Protein AF-A0A7R7AHP3-F1 (afdb_monomer)

Nearest PDB structures (foldseek):
  6nye-assembly1_B  TM=4.530E-01  e=7.334E+00  synthetic construct
  3rkg-assembly1_A  TM=3.334E-01  e=8.600E+00  Saccharomyces cerevisiae

Structure (mmCIF, N/CA/C/O backbone):
data_AF-A0A7R7AHP3-F1
#
_entry.id   AF-A0A7R7AHP3-F1
#
loop_
_atom_site.group_PDB
_atom_site.id
_atom_site.type_symbol
_atom_site.label_atom_id
_atom_site.label_alt_id
_atom_site.label_comp_id
_atom_site.label_asym_id
_atom_site.label_entity_id
_atom_site.label_seq_id
_atom_site.pdbx_PDB_ins_code
_atom_site.Cartn_x
_atom_site.Cartn_y
_atom_site.Cartn_z
_atom_site.occupancy
_atom_site.B_iso_or_equiv
_atom_site.auth_seq_id
_atom_site.auth_comp_id
_atom_site.auth_asym_id
_atom_site.auth_atom_id
_atom_site.pdbx_PDB_model_num
ATOM 1 N N . MET A 1 1 ? -14.257 8.139 18.137 1.00 61.62 1 MET A N 1
ATOM 2 C CA . MET A 1 1 ? -12.933 8.793 18.012 1.00 61.62 1 MET A CA 1
ATOM 3 C C . MET A 1 1 ? -11.957 7.829 17.352 1.00 61.62 1 MET A C 1
ATOM 5 O O . MET A 1 1 ? -11.956 6.652 17.704 1.00 61.62 1 MET A O 1
ATOM 9 N N . ARG A 1 2 ? -11.185 8.293 16.362 1.00 72.31 2 ARG A N 1
ATOM 10 C CA . ARG A 1 2 ? -10.201 7.469 15.643 1.00 72.31 2 ARG A CA 1
ATOM 11 C C . ARG A 1 2 ? -8.979 7.213 16.549 1.00 72.31 2 ARG A C 1
ATOM 13 O O . ARG A 1 2 ? -8.481 8.167 17.139 1.00 72.31 2 ARG A O 1
ATOM 20 N N . PRO A 1 3 ? -8.508 5.962 16.693 1.00 80.00 3 PRO A N 1
ATOM 21 C CA . PRO A 1 3 ? -7.314 5.651 17.476 1.00 80.00 3 PRO A CA 1
ATOM 22 C C . PRO A 1 3 ? -6.069 6.312 16.871 1.00 80.00 3 PRO A C 1
ATOM 24 O O . PRO A 1 3 ? -5.886 6.310 15.652 1.00 80.00 3 PRO A O 1
ATOM 27 N N . LEU A 1 4 ? -5.206 6.839 17.744 1.00 82.19 4 LEU A N 1
ATOM 28 C CA . LEU A 1 4 ? -3.955 7.518 17.387 1.00 82.19 4 LEU A CA 1
ATOM 29 C C . LEU A 1 4 ? -3.061 6.668 16.474 1.00 82.19 4 LEU A C 1
ATOM 31 O O . LEU A 1 4 ? -2.529 7.183 15.498 1.00 82.19 4 LEU A O 1
ATOM 35 N N . SER A 1 5 ? -2.975 5.360 16.727 1.00 81.00 5 SER A N 1
ATOM 36 C CA . SER A 1 5 ? -2.189 4.417 15.921 1.00 81.00 5 SER A CA 1
ATOM 37 C C . SER A 1 5 ? -2.621 4.366 14.452 1.00 81.00 5 SER A C 1
ATOM 39 O O . SER A 1 5 ? -1.769 4.323 13.565 1.00 81.00 5 SER A O 1
ATOM 41 N N . ILE A 1 6 ? -3.928 4.441 14.171 1.00 80.94 6 ILE A N 1
ATOM 42 C CA . ILE A 1 6 ? -4.437 4.481 12.793 1.00 80.94 6 ILE A CA 1
ATOM 43 C C . ILE A 1 6 ? -4.156 5.840 12.157 1.00 80.94 6 ILE A C 1
ATOM 45 O O . ILE A 1 6 ? -3.840 5.888 10.974 1.00 80.94 6 ILE A O 1
ATOM 49 N N . THR A 1 7 ? -4.217 6.936 12.915 1.00 82.69 7 THR A N 1
ATOM 50 C CA . THR A 1 7 ? -3.855 8.268 12.403 1.00 82.69 7 THR A CA 1
ATOM 51 C C . THR A 1 7 ? -2.382 8.336 12.001 1.00 82.69 7 THR A C 1
ATOM 53 O O . THR A 1 7 ? -2.077 8.814 10.911 1.00 82.69 7 THR A O 1
ATOM 56 N N . THR A 1 8 ? -1.471 7.814 12.825 1.00 83.44 8 THR A N 1
ATOM 57 C CA . THR A 1 8 ? -0.036 7.790 12.507 1.00 83.44 8 THR A CA 1
ATOM 58 C C . THR A 1 8 ? 0.246 6.920 11.284 1.00 83.44 8 THR A C 1
ATOM 60 O O . THR A 1 8 ? 0.933 7.355 10.361 1.00 83.44 8 THR A O 1
ATOM 63 N N . LEU A 1 9 ? -0.346 5.723 11.225 1.00 84.19 9 LEU A N 1
ATOM 64 C CA . LEU A 1 9 ? -0.220 4.835 10.069 1.00 84.19 9 LEU A CA 1
ATOM 65 C C . LEU A 1 9 ? -0.806 5.465 8.798 1.00 84.19 9 LEU A C 1
ATOM 67 O O . LEU A 1 9 ? -0.184 5.391 7.743 1.00 84.19 9 LEU A O 1
ATOM 71 N N . CYS A 1 10 ? -1.949 6.147 8.901 1.00 83.38 10 CYS A N 1
ATOM 72 C CA . CYS A 1 10 ? -2.518 6.940 7.816 1.00 83.38 10 CYS A CA 1
ATOM 73 C C . CYS A 1 10 ? -1.475 7.928 7.270 1.00 83.38 10 CYS A C 1
ATOM 75 O O . CYS A 1 10 ? -1.209 7.919 6.072 1.00 83.38 10 CYS A O 1
ATOM 77 N N . ILE A 1 11 ? -0.874 8.763 8.121 1.00 85.12 11 ILE A N 1
ATOM 78 C CA . ILE A 1 11 ? 0.090 9.793 7.691 1.00 85.12 11 ILE A CA 1
ATOM 79 C C . ILE A 1 11 ? 1.293 9.166 6.972 1.00 85.12 11 ILE A C 1
ATOM 81 O O . ILE A 1 11 ? 1.695 9.648 5.913 1.00 85.12 11 ILE A O 1
ATOM 85 N N . ILE A 1 12 ? 1.828 8.064 7.503 1.00 84.25 12 ILE A N 1
ATOM 86 C CA . ILE A 1 12 ? 2.949 7.343 6.884 1.00 84.25 12 ILE A CA 1
ATOM 87 C C . ILE A 1 12 ? 2.546 6.808 5.502 1.00 84.25 12 ILE A C 1
ATOM 89 O O . ILE A 1 12 ? 3.241 7.051 4.515 1.00 84.25 12 ILE A O 1
ATOM 93 N N . LEU A 1 13 ? 1.398 6.132 5.404 1.00 83.62 13 LEU A N 1
ATOM 94 C CA . LEU A 1 13 ? 0.889 5.587 4.143 1.00 83.62 13 LEU A CA 1
ATOM 95 C C . LEU A 1 13 ? 0.576 6.670 3.111 1.00 83.62 13 LEU A C 1
ATOM 97 O O . LEU A 1 13 ? 0.786 6.449 1.921 1.00 83.62 13 LEU A O 1
ATOM 101 N N . PHE A 1 14 ? 0.109 7.837 3.551 1.00 84.81 14 PHE A N 1
ATOM 102 C CA . PHE A 1 14 ? -0.124 8.987 2.685 1.00 84.81 14 PHE A CA 1
ATOM 103 C C . PHE A 1 14 ? 1.171 9.496 2.061 1.00 84.81 14 PHE A C 1
ATOM 105 O O . PHE A 1 14 ? 1.218 9.701 0.851 1.00 84.81 14 PHE A O 1
ATOM 112 N N . GLY A 1 15 ? 2.235 9.632 2.859 1.00 82.94 15 GLY A N 1
ATOM 113 C CA . GLY A 1 15 ? 3.552 10.021 2.356 1.00 82.94 15 GLY A CA 1
ATOM 114 C C . GLY A 1 15 ? 4.078 9.043 1.303 1.00 82.94 15 GLY A C 1
ATOM 115 O O . GLY A 1 15 ? 4.535 9.459 0.237 1.00 82.94 15 GLY A O 1
ATOM 116 N N . ILE A 1 16 ? 3.936 7.738 1.554 1.00 83.31 16 ILE A N 1
ATOM 117 C CA . ILE A 1 16 ? 4.360 6.700 0.604 1.00 83.31 16 ILE A CA 1
ATOM 118 C C . ILE A 1 16 ? 3.488 6.733 -0.664 1.00 83.31 16 ILE A C 1
ATOM 120 O O . ILE A 1 16 ? 4.012 6.689 -1.777 1.00 83.31 16 ILE A O 1
ATOM 124 N N . GLY A 1 17 ? 2.167 6.865 -0.512 1.00 82.31 17 GLY A N 1
ATOM 125 C CA . GLY A 1 17 ? 1.212 6.940 -1.620 1.00 82.31 17 GLY A CA 1
ATOM 126 C C . GLY A 1 17 ? 1.423 8.162 -2.518 1.00 82.31 17 GLY A C 1
ATOM 127 O O . GLY A 1 17 ? 1.436 8.022 -3.740 1.00 82.31 17 GLY A O 1
ATOM 128 N N . ILE A 1 18 ? 1.668 9.342 -1.937 1.00 84.69 18 ILE A N 1
ATOM 129 C CA . ILE A 1 18 ? 2.020 10.555 -2.692 1.00 84.69 18 ILE A CA 1
ATOM 130 C C . ILE A 1 18 ? 3.340 10.370 -3.432 1.00 84.69 18 ILE A C 1
ATOM 132 O O . ILE A 1 18 ? 3.427 10.727 -4.603 1.00 84.69 18 ILE A O 1
ATOM 136 N N . SER A 1 19 ? 4.362 9.810 -2.781 1.00 84.50 19 SER A N 1
ATOM 137 C CA . SER A 1 19 ? 5.654 9.571 -3.431 1.00 84.50 19 SER A CA 1
ATOM 138 C C . SER A 1 19 ? 5.503 8.668 -4.664 1.00 84.50 19 SER A C 1
ATOM 140 O O . SER A 1 19 ? 6.023 8.985 -5.736 1.00 84.50 19 SER A O 1
ATOM 142 N N . LEU A 1 20 ? 4.711 7.596 -4.547 1.00 80.94 20 LEU A N 1
ATOM 143 C CA . LEU A 1 20 ? 4.347 6.712 -5.659 1.00 80.94 20 LEU A CA 1
ATOM 144 C C . LEU A 1 20 ? 3.572 7.440 -6.763 1.00 80.94 20 LEU A C 1
ATOM 146 O O . LEU A 1 20 ? 3.848 7.221 -7.942 1.00 80.94 20 LEU A O 1
ATOM 150 N N . PHE A 1 21 ? 2.629 8.305 -6.396 1.00 84.06 21 PHE A N 1
ATOM 151 C CA . PHE A 1 21 ? 1.834 9.081 -7.345 1.00 84.06 21 PHE A CA 1
ATOM 152 C C . PHE A 1 21 ? 2.690 10.081 -8.128 1.00 84.06 21 PHE A C 1
ATOM 154 O O . PHE A 1 21 ? 2.652 10.076 -9.356 1.00 84.06 21 PHE A O 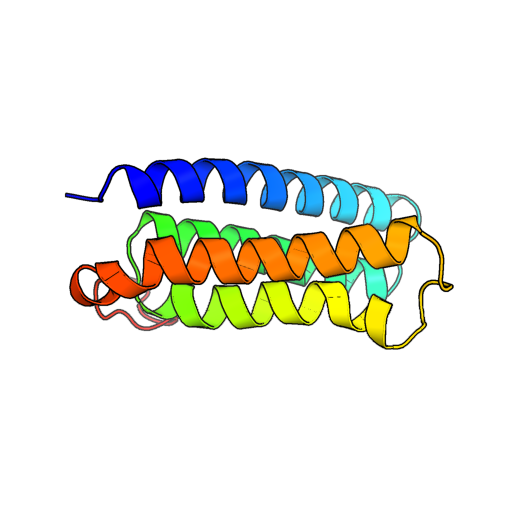1
ATOM 161 N N . ILE A 1 22 ? 3.528 10.867 -7.441 1.00 85.56 22 ILE A N 1
ATOM 162 C CA . ILE A 1 22 ? 4.461 11.812 -8.071 1.00 85.56 22 ILE A CA 1
ATOM 163 C C . ILE A 1 22 ? 5.395 11.061 -9.020 1.00 85.56 22 ILE A C 1
ATOM 165 O O . ILE A 1 22 ? 5.520 11.442 -10.181 1.00 85.56 22 ILE A O 1
ATOM 169 N N . ARG A 1 23 ? 5.990 9.950 -8.568 1.00 82.81 23 ARG A N 1
ATOM 170 C CA . ARG A 1 23 ? 6.854 9.116 -9.413 1.00 82.81 23 ARG A CA 1
ATOM 171 C C . ARG A 1 23 ? 6.119 8.604 -10.655 1.00 82.81 23 ARG A C 1
ATOM 173 O O . ARG A 1 23 ? 6.675 8.672 -11.748 1.00 82.81 23 ARG A O 1
ATOM 180 N N . SER A 1 24 ? 4.890 8.112 -10.499 1.00 80.62 24 SER A N 1
ATOM 181 C CA . SER A 1 24 ? 4.089 7.574 -11.609 1.00 80.62 24 SER A CA 1
ATOM 182 C C . SER A 1 24 ? 3.699 8.664 -12.608 1.00 80.62 24 SER A C 1
ATO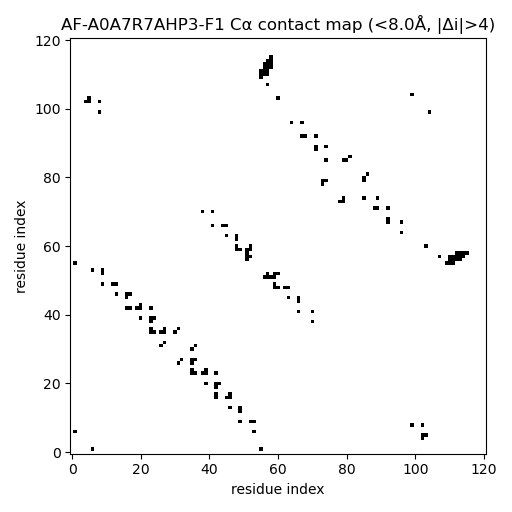M 184 O O . SER A 1 24 ? 3.778 8.441 -13.813 1.00 80.62 24 SER A O 1
ATOM 186 N N . ILE A 1 25 ? 3.353 9.862 -12.123 1.00 84.44 25 ILE A N 1
ATOM 187 C CA . ILE A 1 25 ? 3.115 11.044 -12.960 1.00 84.44 25 ILE A CA 1
ATOM 188 C C . ILE A 1 25 ? 4.374 11.403 -13.745 1.00 84.44 25 ILE A C 1
ATOM 190 O O . ILE A 1 25 ? 4.313 11.538 -14.965 1.00 84.44 25 ILE A O 1
ATOM 194 N N . SER A 1 26 ? 5.520 11.533 -13.073 1.00 82.44 26 SER A N 1
ATOM 195 C CA . SER A 1 26 ? 6.780 11.863 -13.742 1.00 82.44 26 SER A CA 1
ATOM 196 C C . SER A 1 26 ? 7.126 10.835 -14.822 1.00 82.44 26 SER A C 1
ATOM 198 O O . SER A 1 26 ? 7.533 11.212 -15.916 1.00 82.44 26 SER A O 1
ATOM 200 N N . GLN A 1 27 ? 6.914 9.543 -14.554 1.00 78.62 27 GLN A N 1
ATOM 201 C CA . GLN A 1 27 ? 7.137 8.484 -15.540 1.00 78.62 27 GLN A CA 1
ATOM 202 C C . GLN A 1 27 ? 6.159 8.549 -16.719 1.00 78.62 27 GLN A C 1
ATOM 204 O O . GLN A 1 27 ? 6.582 8.297 -17.843 1.00 78.62 27 GLN A O 1
ATOM 209 N N . LEU A 1 28 ? 4.896 8.926 -16.496 1.00 81.88 28 LEU A N 1
ATOM 210 C CA . LEU A 1 28 ? 3.914 9.093 -17.571 1.00 81.88 28 LEU A CA 1
ATOM 211 C C . LEU A 1 28 ? 4.324 10.198 -18.557 1.00 81.88 28 LEU A C 1
ATOM 213 O O . LEU A 1 28 ? 4.166 10.025 -19.762 1.00 81.88 28 LEU A O 1
ATOM 217 N N . PHE A 1 29 ? 4.867 11.310 -18.053 1.00 81.00 29 PHE A N 1
ATOM 218 C CA . PHE A 1 29 ? 5.324 12.423 -18.891 1.00 81.00 29 PHE A CA 1
ATOM 219 C C . PHE A 1 29 ? 6.647 12.141 -19.613 1.00 81.00 29 PHE A C 1
ATOM 221 O O . PHE A 1 29 ? 6.854 12.652 -20.710 1.00 81.00 29 PHE A O 1
ATOM 228 N N . LEU A 1 30 ? 7.540 11.345 -19.017 1.00 79.94 30 LEU A N 1
ATOM 229 C CA . LEU A 1 30 ? 8.849 11.033 -19.602 1.00 79.94 30 LEU A CA 1
ATOM 230 C C . LEU A 1 30 ? 8.801 9.850 -20.580 1.00 79.94 30 LEU A C 1
ATOM 232 O O . LEU A 1 30 ? 9.438 9.900 -21.627 1.00 79.94 30 LEU A O 1
ATOM 236 N N . PHE A 1 31 ? 8.062 8.788 -20.247 1.00 75.81 31 PHE A N 1
ATOM 237 C CA . PHE A 1 31 ? 7.995 7.545 -21.022 1.00 75.81 31 PHE A CA 1
ATOM 238 C C . PHE A 1 31 ? 6.582 6.941 -20.958 1.00 75.81 31 PHE A C 1
ATOM 240 O O . PHE A 1 31 ? 6.345 5.988 -20.204 1.00 75.81 31 PHE A O 1
ATOM 247 N N . PRO A 1 32 ? 5.624 7.476 -21.734 1.00 78.81 32 PRO A N 1
ATOM 248 C CA . PRO A 1 32 ? 4.250 6.998 -21.707 1.00 78.81 32 PRO A CA 1
ATOM 249 C C . PRO A 1 32 ? 4.174 5.551 -22.205 1.00 78.81 32 PRO A C 1
ATOM 251 O O . PRO A 1 32 ? 4.497 5.235 -23.347 1.00 78.81 32 PRO A O 1
ATOM 254 N N . SER A 1 33 ? 3.727 4.656 -21.330 1.00 78.81 33 SER A N 1
ATOM 255 C CA . SER A 1 33 ? 3.494 3.241 -21.622 1.00 78.81 33 SER A CA 1
ATOM 256 C C . SER A 1 33 ? 2.262 2.730 -20.874 1.00 78.81 33 SER A C 1
ATOM 258 O O . SER A 1 33 ? 1.817 3.318 -19.887 1.00 78.81 33 SER A O 1
ATOM 260 N N . VAL A 1 34 ? 1.708 1.593 -21.303 1.00 78.31 34 VAL A N 1
ATOM 261 C CA . VAL A 1 34 ? 0.588 0.942 -20.593 1.00 78.31 34 VAL A CA 1
ATOM 262 C C . VAL A 1 34 ? 0.950 0.686 -19.124 1.00 78.31 34 VAL A C 1
ATOM 264 O O . VAL A 1 34 ? 0.131 0.901 -18.234 1.00 78.31 34 VAL A O 1
ATOM 267 N N . TYR A 1 35 ? 2.207 0.330 -18.854 1.00 75.94 35 TYR A N 1
ATOM 268 C CA . TYR A 1 35 ? 2.722 0.145 -17.500 1.00 75.94 35 TYR A CA 1
ATOM 269 C C . TYR A 1 35 ? 2.636 1.422 -16.650 1.00 75.94 35 TYR A C 1
ATOM 271 O O . TYR A 1 35 ? 2.169 1.370 -15.513 1.00 75.94 35 TYR A O 1
ATOM 279 N N . THR A 1 36 ? 3.014 2.586 -17.193 1.00 76.38 36 THR A N 1
ATOM 280 C CA . THR A 1 36 ? 2.928 3.856 -16.450 1.00 76.38 36 THR A CA 1
ATOM 281 C C . THR A 1 36 ? 1.485 4.266 -16.169 1.00 76.38 36 THR A C 1
ATOM 283 O O . THR A 1 36 ? 1.203 4.771 -15.084 1.00 76.38 36 THR A O 1
ATOM 286 N N . PHE A 1 37 ? 0.553 3.991 -17.090 1.00 80.00 37 PHE A N 1
ATOM 287 C CA . PHE A 1 37 ? -0.879 4.207 -16.852 1.00 80.00 37 PHE A CA 1
ATOM 288 C C . PHE A 1 37 ? -1.422 3.306 -15.737 1.00 80.00 37 PHE A C 1
ATOM 290 O O . PHE A 1 37 ? -2.135 3.781 -14.853 1.00 80.00 37 PHE A O 1
ATOM 297 N N . VAL A 1 38 ? -1.050 2.023 -15.735 1.00 81.69 38 VAL A N 1
ATOM 298 C CA . VAL A 1 38 ? -1.447 1.074 -14.684 1.00 81.69 38 VAL A CA 1
ATOM 299 C C . VAL A 1 38 ? -0.882 1.498 -13.324 1.00 81.69 38 VAL A C 1
ATOM 301 O O . VAL A 1 38 ? -1.621 1.544 -12.344 1.00 81.69 38 VAL A O 1
ATOM 304 N N . MET A 1 39 ? 0.390 1.899 -13.256 1.00 80.25 39 MET A N 1
ATOM 305 C CA . MET A 1 39 ? 1.006 2.399 -12.018 1.00 80.25 39 MET A CA 1
ATOM 306 C C . MET A 1 39 ? 0.344 3.689 -11.509 1.00 80.25 39 MET A C 1
ATOM 308 O O . MET A 1 39 ? 0.160 3.869 -10.301 1.00 80.25 39 MET A O 1
ATOM 312 N N . LEU A 1 40 ? -0.095 4.565 -12.413 1.00 83.81 40 LEU A N 1
ATOM 313 C CA . LEU A 1 40 ? -0.861 5.757 -12.057 1.00 83.81 40 LEU A CA 1
ATOM 314 C C . LEU A 1 40 ? -2.256 5.405 -11.505 1.00 83.81 40 LEU A C 1
ATOM 316 O O . LEU A 1 40 ? -2.667 5.944 -10.479 1.00 83.81 40 LEU A O 1
ATOM 320 N N . ALA A 1 41 ? -2.959 4.447 -12.112 1.00 85.88 41 ALA A N 1
ATOM 321 C CA . ALA A 1 41 ? -4.245 3.965 -11.604 1.00 85.88 41 ALA A CA 1
ATOM 322 C C . ALA A 1 41 ? -4.113 3.299 -10.220 1.00 85.88 41 ALA A C 1
ATOM 324 O O . ALA A 1 41 ? -4.930 3.532 -9.324 1.00 85.88 41 ALA A O 1
ATOM 325 N N . ILE A 1 42 ? -3.054 2.511 -10.015 1.00 85.19 42 ILE A N 1
ATOM 326 C CA . ILE A 1 42 ? -2.744 1.869 -8.731 1.00 85.19 42 ILE A CA 1
ATOM 327 C C . ILE A 1 42 ? -2.410 2.919 -7.665 1.00 85.19 42 ILE A C 1
ATOM 329 O O . ILE A 1 42 ? -2.913 2.834 -6.544 1.00 85.19 42 ILE A O 1
ATOM 333 N N . SER A 1 43 ? -1.611 3.937 -7.996 1.00 84.69 43 SER A N 1
ATOM 334 C CA . SER A 1 43 ? -1.270 5.006 -7.046 1.00 84.69 43 SER A CA 1
ATOM 335 C C . SER A 1 43 ? -2.479 5.874 -6.674 1.00 84.69 43 SER A C 1
ATOM 337 O O . SER A 1 43 ? -2.668 6.167 -5.492 1.00 84.69 43 SER A O 1
ATOM 339 N N . LEU A 1 44 ? -3.367 6.187 -7.626 1.00 87.00 44 LEU A N 1
ATOM 340 C CA . LEU A 1 44 ? -4.661 6.827 -7.347 1.00 87.00 44 LEU A CA 1
ATOM 341 C C . LEU A 1 44 ? -5.545 5.968 -6.440 1.00 87.00 44 LEU A C 1
ATOM 343 O O . LEU A 1 44 ? -6.113 6.468 -5.468 1.00 87.00 44 LEU A O 1
ATOM 347 N N . SER A 1 45 ? -5.613 4.665 -6.709 1.00 85.88 45 SER A N 1
ATOM 348 C CA . SER A 1 45 ? -6.332 3.719 -5.854 1.00 85.88 45 SER A CA 1
ATOM 349 C C . SER A 1 45 ? -5.729 3.682 -4.445 1.00 85.88 45 SER A C 1
ATOM 351 O O . SER A 1 45 ? -6.463 3.597 -3.462 1.00 85.88 45 SER A O 1
ATOM 353 N N . GLY A 1 46 ? -4.403 3.813 -4.317 1.00 84.88 46 GLY A N 1
ATOM 354 C CA . GLY A 1 46 ? -3.699 3.913 -3.035 1.00 84.88 46 GLY A CA 1
ATOM 355 C C . GLY A 1 46 ? -4.079 5.166 -2.243 1.00 84.88 46 GLY A C 1
ATOM 356 O O . GLY A 1 46 ? -4.344 5.086 -1.042 1.00 84.88 46 GLY A O 1
ATOM 357 N N . LEU A 1 47 ? -4.195 6.314 -2.915 1.00 86.62 47 LEU A N 1
ATOM 358 C CA . LEU A 1 47 ? -4.694 7.553 -2.306 1.00 86.62 47 LEU A CA 1
ATOM 359 C C . LEU A 1 47 ? -6.173 7.435 -1.902 1.00 86.62 47 LEU A C 1
ATOM 361 O O . LEU A 1 47 ? -6.565 7.879 -0.821 1.00 86.62 47 LEU A O 1
ATOM 365 N N . TYR A 1 48 ? -6.991 6.776 -2.723 1.00 85.75 48 TYR A N 1
ATOM 366 C CA . TYR A 1 48 ? -8.388 6.496 -2.393 1.00 85.75 48 TYR A CA 1
ATOM 367 C C . TYR A 1 48 ? -8.516 5.550 -1.188 1.00 85.75 48 TYR A C 1
ATOM 369 O O . TYR A 1 48 ? -9.347 5.761 -0.301 1.00 85.75 48 TYR A O 1
ATOM 377 N N . CYS A 1 49 ? -7.631 4.557 -1.087 1.00 85.56 49 CYS A N 1
ATOM 378 C CA . CYS A 1 49 ? -7.509 3.691 0.079 1.00 85.56 49 CYS A CA 1
ATOM 379 C C . CYS A 1 49 ? -7.231 4.489 1.353 1.00 85.56 49 CYS A C 1
ATOM 381 O O . CYS A 1 49 ? -7.859 4.246 2.384 1.00 85.56 49 CYS A O 1
ATOM 383 N N . TYR A 1 50 ? -6.305 5.450 1.278 1.00 84.31 50 TYR A N 1
ATOM 384 C CA . TYR A 1 50 ? -5.987 6.338 2.391 1.00 84.31 50 TYR A CA 1
ATOM 385 C C . TYR A 1 50 ? -7.208 7.153 2.822 1.00 84.31 50 TYR A C 1
ATOM 387 O O . TYR A 1 50 ? -7.507 7.218 4.0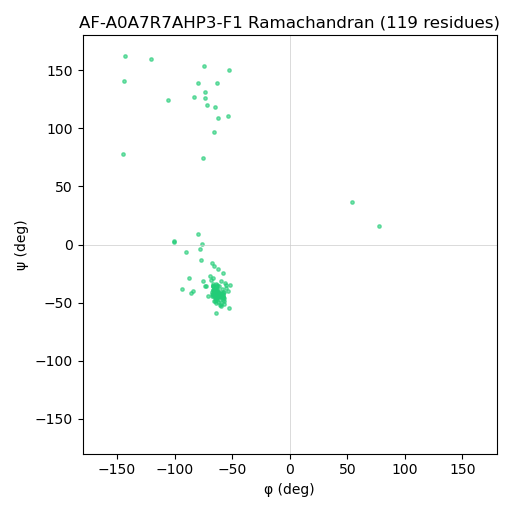12 1.00 84.31 50 TYR A O 1
ATOM 395 N N . TYR A 1 51 ? -7.964 7.709 1.873 1.00 84.88 51 TYR A N 1
ATOM 396 C CA . TYR A 1 51 ? -9.212 8.405 2.181 1.00 84.88 51 TYR A CA 1
ATOM 397 C C . TYR A 1 51 ? -10.218 7.494 2.907 1.00 84.88 51 TYR A C 1
ATOM 399 O O . TYR A 1 51 ? -10.846 7.904 3.890 1.00 84.88 51 TYR A O 1
ATOM 407 N N . GLY A 1 52 ? -10.357 6.243 2.462 1.00 83.00 52 GLY A N 1
ATOM 408 C CA . GLY A 1 52 ? -11.198 5.252 3.130 1.00 83.00 52 GLY A CA 1
ATOM 409 C C . GLY A 1 52 ? -10.716 4.935 4.550 1.00 83.00 52 GLY A C 1
ATOM 410 O O . GLY A 1 52 ? -11.528 4.899 5.475 1.00 83.00 52 GLY A O 1
ATOM 411 N N . LEU A 1 53 ? -9.404 4.781 4.745 1.00 85.06 53 LEU A N 1
ATOM 412 C CA . LEU A 1 53 ? -8.789 4.497 6.044 1.00 85.06 53 LEU A CA 1
ATOM 413 C C . LEU A 1 53 ? -8.929 5.679 7.013 1.00 85.06 53 LEU A C 1
ATOM 415 O O . LEU A 1 53 ? -9.278 5.499 8.181 1.00 85.06 53 LEU A O 1
ATOM 419 N N . TRP A 1 54 ? -8.741 6.900 6.507 1.00 85.00 54 TRP A N 1
ATOM 420 C CA . TRP A 1 54 ? -8.972 8.141 7.237 1.00 85.00 54 TRP A CA 1
ATOM 421 C C . TRP A 1 54 ? -10.417 8.188 7.739 1.00 85.00 54 TRP A C 1
ATOM 423 O O . TRP A 1 54 ? -10.677 8.373 8.925 1.00 85.00 54 TRP A O 1
ATOM 433 N N . ASN A 1 55 ? -11.386 7.909 6.875 1.00 85.75 55 ASN A N 1
ATOM 434 C CA . ASN A 1 55 ? -12.795 7.898 7.264 1.00 85.75 55 ASN A CA 1
ATOM 435 C C . ASN A 1 55 ? -13.244 6.616 7.980 1.00 85.75 55 ASN A C 1
ATOM 437 O O . ASN A 1 55 ? -14.439 6.451 8.215 1.00 85.75 55 ASN A O 1
ATOM 441 N N . MET A 1 56 ? -12.318 5.721 8.351 1.00 83.88 56 MET A N 1
ATOM 442 C CA . MET A 1 56 ? -12.626 4.450 9.018 1.00 83.88 56 MET A CA 1
ATOM 443 C C . MET A 1 56 ? -13.653 3.611 8.243 1.00 83.88 56 MET A C 1
ATOM 445 O O . MET A 1 56 ? -14.501 2.946 8.837 1.00 83.88 56 MET A O 1
ATOM 449 N N . LYS A 1 57 ? -13.610 3.631 6.908 1.00 85.75 57 LYS A N 1
ATOM 450 C CA . LYS A 1 57 ? -14.518 2.850 6.061 1.00 85.75 57 LYS A CA 1
ATOM 451 C C . LYS A 1 57 ? -14.008 1.423 5.904 1.00 85.75 57 LYS A C 1
ATOM 453 O O . LYS A 1 57 ? -12.862 1.205 5.515 1.00 85.75 57 LYS A O 1
ATOM 458 N N . THR A 1 58 ? -14.854 0.440 6.198 1.00 83.88 58 THR A N 1
ATOM 459 C CA . THR A 1 58 ? -14.494 -0.995 6.175 1.00 83.88 58 THR A CA 1
ATOM 460 C C . THR A 1 58 ? -13.935 -1.477 4.832 1.00 83.88 58 THR A C 1
ATOM 462 O O . THR A 1 58 ? -13.033 -2.312 4.833 1.00 83.88 58 THR A O 1
ATOM 465 N N . TRP A 1 59 ? -14.395 -0.927 3.701 1.00 82.31 59 TRP A N 1
ATOM 466 C CA . TRP A 1 59 ? -13.897 -1.284 2.363 1.00 82.31 59 TRP A CA 1
ATOM 467 C C . TRP A 1 59 ? -12.432 -0.900 2.116 1.00 82.31 59 TRP A C 1
ATOM 469 O O . TRP A 1 59 ? -11.796 -1.470 1.234 1.00 82.31 59 TRP A O 1
ATOM 479 N N . SER A 1 60 ? -11.865 0.018 2.905 1.00 84.62 60 SER A N 1
ATOM 480 C CA . SER A 1 60 ? -10.452 0.402 2.775 1.00 84.62 60 SER A CA 1
ATOM 481 C C . SER A 1 60 ? -9.494 -0.733 3.137 1.00 84.62 60 SER A C 1
ATOM 483 O O . SER A 1 60 ? -8.411 -0.816 2.575 1.00 84.62 60 SER A O 1
ATOM 485 N N . ILE A 1 61 ? -9.902 -1.642 4.028 1.00 84.38 61 ILE A N 1
ATOM 486 C CA . ILE A 1 61 ? -9.083 -2.773 4.474 1.00 84.38 61 ILE A CA 1
ATOM 487 C C . ILE A 1 61 ? -8.788 -3.737 3.310 1.00 84.38 61 ILE A C 1
ATOM 489 O O . ILE A 1 61 ? -7.613 -3.923 3.001 1.00 84.38 61 ILE A O 1
ATOM 493 N N . PRO A 1 62 ? -9.787 -4.343 2.631 1.00 85.50 62 PRO A N 1
ATOM 494 C CA . PRO A 1 62 ? -9.516 -5.234 1.501 1.00 85.50 62 PRO A CA 1
ATOM 495 C C . PRO A 1 62 ? -8.869 -4.504 0.318 1.00 85.50 62 PRO A C 1
ATOM 497 O O . PRO A 1 62 ? -8.016 -5.077 -0.356 1.00 85.50 62 PRO A O 1
ATOM 500 N N . LEU A 1 63 ? -9.223 -3.234 0.092 1.00 85.69 63 LEU A N 1
ATOM 501 C CA . LEU A 1 63 ? -8.655 -2.427 -0.987 1.00 85.69 63 LEU A CA 1
ATOM 502 C C . LEU A 1 63 ? -7.157 -2.150 -0.763 1.00 85.69 63 LEU A C 1
ATOM 504 O O . LEU A 1 63 ? -6.378 -2.210 -1.712 1.00 85.69 63 LEU A O 1
ATOM 508 N N . PHE A 1 64 ? -6.733 -1.963 0.492 1.00 87.00 64 PHE A N 1
ATOM 509 C CA . PHE A 1 64 ? -5.320 -1.879 0.858 1.00 87.00 64 PHE A CA 1
ATOM 510 C C . PHE A 1 64 ? -4.569 -3.157 0.475 1.00 87.00 64 PHE A C 1
ATOM 512 O O . PHE A 1 64 ? -3.581 -3.096 -0.253 1.00 87.00 64 PHE A O 1
ATOM 519 N N . TYR A 1 65 ? -5.056 -4.325 0.903 1.00 85.50 65 TYR A N 1
ATOM 520 C CA . TYR A 1 65 ? -4.401 -5.590 0.560 1.00 85.50 65 TYR A CA 1
ATOM 521 C C . TYR A 1 65 ? -4.300 -5.785 -0.952 1.00 85.50 65 TYR A C 1
A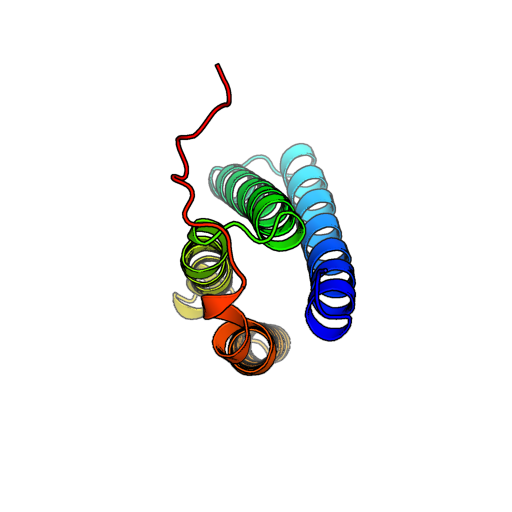TOM 523 O O . TYR A 1 65 ? -3.231 -6.147 -1.433 1.00 85.50 65 TYR A O 1
ATOM 531 N N . ALA A 1 66 ? -5.361 -5.492 -1.709 1.00 85.62 66 ALA A N 1
ATOM 532 C CA . ALA A 1 66 ? -5.344 -5.617 -3.164 1.00 85.62 66 ALA A CA 1
ATOM 533 C C . ALA A 1 66 ? -4.257 -4.734 -3.802 1.00 85.62 66 ALA A C 1
ATOM 535 O O . ALA A 1 66 ? -3.417 -5.222 -4.548 1.00 85.62 66 ALA A O 1
ATOM 536 N N . ILE A 1 67 ? -4.209 -3.447 -3.461 1.00 84.62 67 ILE A N 1
ATOM 537 C CA . ILE A 1 67 ? -3.248 -2.505 -4.054 1.00 84.62 67 ILE A CA 1
ATOM 538 C C . ILE A 1 67 ? -1.812 -2.886 -3.702 1.00 84.62 67 ILE A C 1
ATOM 540 O O . ILE A 1 67 ? -0.956 -2.999 -4.578 1.00 84.62 67 ILE A O 1
ATOM 544 N N . TRP A 1 68 ? -1.544 -3.107 -2.417 1.00 81.75 68 TRP A N 1
ATOM 545 C CA . TRP A 1 68 ? -0.183 -3.304 -1.927 1.00 81.75 68 TRP A CA 1
ATOM 546 C C . TRP A 1 68 ? 0.378 -4.702 -2.222 1.00 81.75 68 TRP A C 1
ATOM 548 O O . TRP A 1 68 ? 1.591 -4.882 -2.155 1.00 81.75 68 TRP A O 1
ATOM 558 N N . THR A 1 69 ? -0.462 -5.664 -2.622 1.00 81.69 69 THR A N 1
ATOM 559 C CA . THR A 1 69 ? -0.021 -6.956 -3.187 1.00 81.69 69 THR A CA 1
ATOM 560 C C . THR A 1 69 ? 0.185 -6.909 -4.703 1.00 81.69 69 THR A C 1
ATOM 562 O O . THR A 1 69 ? 1.059 -7.609 -5.211 1.00 81.69 69 THR A O 1
ATOM 565 N N . ILE A 1 70 ? -0.545 -6.053 -5.430 1.00 81.75 70 ILE A N 1
ATOM 566 C CA . ILE A 1 70 ? -0.387 -5.885 -6.884 1.00 81.75 70 ILE A CA 1
ATOM 567 C C . ILE A 1 70 ? 0.895 -5.114 -7.234 1.00 81.75 70 ILE A C 1
ATOM 569 O O . ILE A 1 70 ? 1.548 -5.437 -8.222 1.00 81.75 70 ILE A O 1
ATOM 573 N N . ILE A 1 71 ? 1.305 -4.127 -6.430 1.00 76.50 71 ILE A N 1
ATOM 574 C CA . ILE A 1 71 ? 2.522 -3.336 -6.700 1.00 76.50 71 ILE A CA 1
ATOM 575 C C . ILE A 1 71 ? 3.808 -4.192 -6.812 1.00 76.50 71 ILE A C 1
ATOM 577 O O . ILE A 1 71 ? 4.583 -3.955 -7.739 1.00 76.50 71 ILE A O 1
ATOM 581 N N . PRO A 1 72 ? 4.088 -5.173 -5.928 1.00 74.69 72 PRO A N 1
ATOM 582 C CA . PRO A 1 72 ? 5.262 -6.042 -6.069 1.00 74.69 72 PRO A CA 1
ATOM 583 C C . PRO A 1 72 ? 5.109 -7.152 -7.123 1.00 74.69 72 PRO A C 1
ATOM 585 O O . PRO A 1 72 ? 6.058 -7.889 -7.374 1.00 74.69 72 PRO A O 1
ATOM 588 N N . LEU A 1 73 ? 3.944 -7.304 -7.749 1.00 74.00 73 LEU A N 1
ATOM 589 C CA . LEU A 1 73 ? 3.653 -8.416 -8.658 1.00 74.00 73 LEU A CA 1
ATOM 590 C C . LEU A 1 73 ? 4.494 -8.377 -9.955 1.00 74.00 73 LEU A C 1
ATOM 592 O O . LEU A 1 73 ? 5.091 -9.400 -10.290 1.00 74.00 73 LEU A O 1
ATOM 596 N N . PRO A 1 74 ? 4.675 -7.221 -10.633 1.00 67.06 74 PRO A N 1
ATOM 597 C CA . PRO A 1 74 ? 5.594 -7.104 -11.771 1.00 67.06 74 PRO A CA 1
ATOM 598 C C . PRO A 1 74 ? 7.047 -7.445 -11.411 1.00 67.06 74 PRO A C 1
ATOM 600 O O . PRO A 1 74 ? 7.793 -7.985 -12.225 1.00 67.06 74 PRO A O 1
ATOM 603 N N . ILE A 1 75 ? 7.436 -7.166 -10.166 1.00 67.38 75 ILE A N 1
ATOM 604 C CA . ILE A 1 75 ? 8.763 -7.475 -9.638 1.00 67.38 75 ILE A CA 1
ATOM 605 C C . ILE A 1 75 ? 8.935 -8.989 -9.449 1.00 67.38 75 ILE A C 1
ATOM 607 O O . ILE A 1 75 ? 9.961 -9.549 -9.827 1.00 67.38 75 ILE A O 1
ATOM 611 N N . LEU A 1 76 ? 7.923 -9.661 -8.896 1.00 63.16 76 LEU A N 1
ATOM 612 C CA . LEU A 1 76 ? 7.919 -11.114 -8.704 1.00 63.16 76 LEU A CA 1
ATOM 613 C C . LEU A 1 76 ? 7.843 -11.888 -10.027 1.00 63.16 76 LEU A C 1
ATOM 615 O O . LEU A 1 76 ? 8.399 -12.975 -10.128 1.00 63.16 76 LEU A O 1
ATOM 619 N N . MET A 1 77 ? 7.191 -11.320 -11.044 1.00 66.50 77 MET A N 1
ATOM 620 C CA . MET A 1 77 ? 7.102 -11.892 -12.392 1.00 66.50 77 MET A CA 1
ATOM 621 C C . MET A 1 77 ? 8.390 -11.736 -13.221 1.00 66.50 77 MET A C 1
ATOM 623 O O . MET A 1 77 ? 8.428 -12.180 -14.364 1.00 66.50 77 MET A O 1
ATOM 627 N N . GLY A 1 78 ? 9.445 -11.129 -12.666 1.00 59.44 78 GLY A N 1
ATOM 628 C CA . GLY A 1 78 ? 10.748 -11.022 -13.327 1.00 59.44 78 GLY A CA 1
ATOM 629 C C . GLY A 1 78 ? 10.828 -9.951 -14.419 1.00 59.44 78 GLY A C 1
ATOM 630 O O . GLY A 1 78 ? 11.773 -9.962 -15.203 1.00 59.44 78 GLY A O 1
ATOM 631 N N . PHE A 1 79 ? 9.874 -9.010 -14.475 1.00 59.41 79 PHE A N 1
ATOM 632 C CA . PHE A 1 79 ? 9.945 -7.871 -15.404 1.00 59.41 79 PHE A CA 1
ATOM 633 C C . PHE A 1 79 ? 11.057 -6.876 -15.030 1.00 59.41 79 PHE A C 1
ATOM 635 O O . PHE A 1 79 ? 11.595 -6.197 -15.901 1.00 59.41 79 PHE A O 1
ATOM 642 N N . GLU A 1 80 ? 11.422 -6.798 -13.746 1.00 57.16 80 GLU A N 1
ATOM 643 C CA . GLU A 1 80 ? 12.610 -6.086 -13.264 1.00 57.16 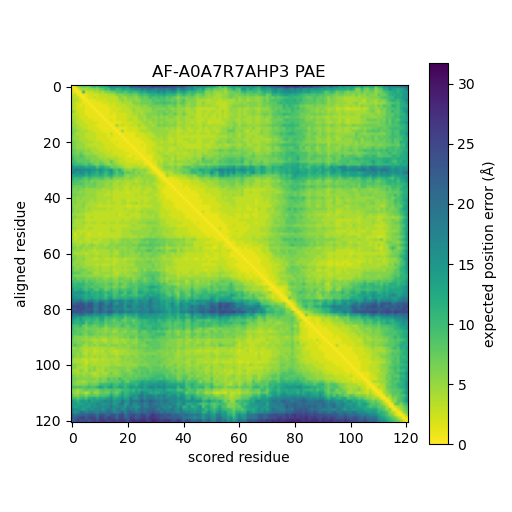80 GLU A CA 1
ATOM 644 C C . GLU A 1 80 ? 13.666 -7.137 -12.879 1.00 57.16 80 GLU A C 1
ATOM 646 O O . GLU A 1 80 ? 13.383 -8.030 -12.082 1.00 57.16 80 GLU A O 1
ATOM 651 N N . GLY A 1 81 ? 14.878 -7.063 -13.443 1.00 58.38 81 GLY A N 1
ATOM 652 C CA . GLY A 1 81 ? 15.945 -8.034 -13.164 1.00 58.38 81 GLY A CA 1
ATOM 653 C C . GLY A 1 81 ? 16.219 -8.224 -11.663 1.00 58.38 81 GLY A C 1
ATOM 654 O O . GLY A 1 81 ? 16.038 -7.307 -10.853 1.00 58.38 81 GLY A O 1
ATOM 655 N N . HIS A 1 82 ? 16.664 -9.424 -11.276 1.00 61.41 82 HIS A N 1
ATOM 656 C CA . HIS A 1 82 ? 16.978 -9.753 -9.883 1.00 61.41 82 HIS A CA 1
ATOM 657 C C . HIS A 1 82 ? 18.175 -8.932 -9.388 1.00 61.41 82 HIS A C 1
ATOM 659 O O . HIS A 1 82 ? 19.331 -9.282 -9.605 1.00 61.41 82 HIS A O 1
ATOM 665 N N . SER A 1 83 ? 17.889 -7.823 -8.711 1.00 70.25 83 SER A N 1
ATOM 666 C CA . SER A 1 83 ? 18.884 -6.975 -8.063 1.00 70.25 83 SER A CA 1
ATOM 667 C C . SER A 1 83 ? 18.609 -6.893 -6.563 1.00 70.25 83 SER A C 1
ATOM 669 O O . SER A 1 83 ? 17.485 -7.106 -6.103 1.00 70.25 83 SER A O 1
ATOM 671 N N . VAL A 1 84 ? 19.624 -6.528 -5.778 1.00 73.12 84 VAL A N 1
ATOM 672 C CA . VAL A 1 84 ? 19.482 -6.319 -4.325 1.00 73.12 84 VAL A CA 1
ATOM 673 C C . VAL A 1 84 ? 18.375 -5.301 -4.014 1.00 73.12 84 VAL A C 1
ATOM 675 O O . VAL A 1 84 ? 17.619 -5.463 -3.059 1.00 73.12 84 VAL A O 1
ATOM 678 N N . THR A 1 85 ? 18.206 -4.291 -4.875 1.00 72.75 85 THR A N 1
ATOM 679 C CA . THR A 1 85 ? 17.151 -3.276 -4.731 1.00 72.75 85 THR A CA 1
ATOM 680 C C . THR A 1 85 ? 15.743 -3.851 -4.904 1.00 72.75 85 THR A C 1
ATOM 682 O O . THR A 1 85 ? 14.814 -3.439 -4.208 1.00 72.75 85 THR A O 1
ATOM 685 N N . THR A 1 86 ? 15.598 -4.848 -5.776 1.00 71.12 86 THR A N 1
ATOM 686 C CA . THR A 1 86 ? 14.358 -5.577 -6.044 1.00 71.12 86 THR A CA 1
ATOM 687 C C . THR A 1 86 ? 13.904 -6.354 -4.802 1.00 71.12 86 THR A C 1
ATOM 689 O O . THR A 1 86 ? 12.752 -6.244 -4.384 1.00 71.12 86 THR A O 1
ATOM 692 N N . ILE A 1 87 ? 14.835 -7.062 -4.152 1.00 76.50 87 ILE A N 1
ATOM 693 C CA . ILE A 1 87 ? 14.577 -7.840 -2.928 1.00 76.50 87 ILE A CA 1
ATOM 694 C C . ILE A 1 87 ? 14.169 -6.918 -1.775 1.00 76.50 87 ILE A C 1
ATOM 696 O O . ILE A 1 87 ? 13.152 -7.157 -1.128 1.00 76.50 87 ILE A O 1
ATOM 700 N N . ILE A 1 88 ? 14.912 -5.826 -1.553 1.00 80.88 88 ILE A N 1
ATOM 701 C CA . ILE A 1 88 ? 14.592 -4.840 -0.506 1.00 80.88 88 ILE A CA 1
ATOM 702 C C . ILE A 1 88 ? 13.177 -4.283 -0.701 1.00 80.88 88 ILE A C 1
ATOM 704 O O . ILE A 1 88 ? 12.431 -4.135 0.268 1.00 80.88 88 ILE A O 1
ATOM 708 N N . ARG A 1 89 ? 12.782 -4.011 -1.950 1.00 75.12 89 ARG A N 1
ATOM 709 C CA . ARG A 1 89 ? 11.458 -3.470 -2.266 1.00 75.12 89 ARG A CA 1
ATOM 710 C C . ARG A 1 89 ? 10.337 -4.474 -1.969 1.00 75.12 89 ARG A C 1
ATOM 712 O O . ARG A 1 89 ? 9.330 -4.084 -1.386 1.00 75.12 89 ARG A O 1
ATOM 719 N N . VAL A 1 90 ? 10.510 -5.754 -2.305 1.00 79.75 90 VAL A N 1
ATOM 720 C CA . VAL A 1 90 ? 9.530 -6.810 -1.974 1.00 79.75 90 VAL A CA 1
ATOM 721 C C . VAL A 1 90 ? 9.404 -6.986 -0.459 1.00 79.75 90 VAL A C 1
ATOM 723 O O . VAL A 1 90 ? 8.290 -6.998 0.066 1.00 79.75 90 VAL A O 1
ATOM 726 N N . THR A 1 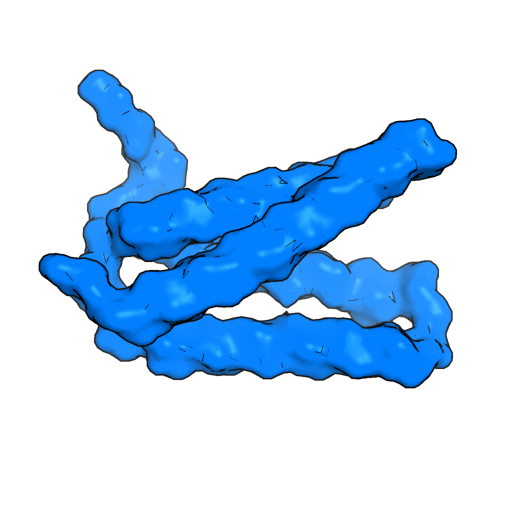91 ? 10.530 -7.039 0.258 1.00 83.69 91 THR A N 1
ATOM 727 C CA . THR A 1 91 ? 10.540 -7.133 1.726 1.00 83.69 91 THR A CA 1
ATOM 728 C C . THR A 1 91 ? 9.839 -5.936 2.364 1.00 83.69 91 THR A C 1
ATOM 730 O O . THR A 1 91 ? 9.034 -6.111 3.277 1.00 83.69 91 THR A O 1
ATOM 733 N N . TYR A 1 92 ? 10.075 -4.726 1.850 1.00 84.69 92 TYR A N 1
ATOM 734 C CA . TYR A 1 92 ? 9.395 -3.512 2.298 1.00 84.69 92 TYR A CA 1
ATOM 735 C C . TYR A 1 92 ? 7.867 -3.620 2.179 1.00 84.69 92 TYR A C 1
ATOM 737 O O . TYR A 1 92 ? 7.159 -3.323 3.143 1.00 84.69 92 TYR A O 1
ATOM 745 N N . PHE A 1 93 ? 7.348 -4.102 1.044 1.00 82.88 93 PHE A N 1
ATOM 746 C CA . PHE A 1 93 ? 5.907 -4.311 0.869 1.00 82.88 93 PHE A CA 1
ATOM 747 C C . PHE A 1 93 ? 5.346 -5.369 1.827 1.00 82.88 93 PHE A C 1
ATOM 749 O O . PHE A 1 93 ? 4.282 -5.163 2.411 1.00 82.88 93 PHE A O 1
ATOM 756 N N . GLY A 1 94 ? 6.080 -6.463 2.049 1.00 83.94 94 GLY A N 1
ATOM 757 C CA . GLY A 1 94 ? 5.702 -7.491 3.021 1.00 83.94 94 GLY A CA 1
ATOM 758 C C . GLY A 1 94 ? 5.602 -6.941 4.447 1.00 83.94 94 GLY A C 1
ATOM 759 O O . GLY A 1 94 ? 4.590 -7.137 5.121 1.00 83.94 94 GLY A O 1
ATOM 760 N N . VAL A 1 95 ? 6.607 -6.179 4.888 1.00 87.38 95 VAL A N 1
ATOM 761 C CA . VAL A 1 95 ? 6.602 -5.523 6.207 1.00 87.38 95 VAL A CA 1
ATOM 762 C C . VAL A 1 95 ? 5.427 -4.553 6.328 1.00 87.38 95 VAL A C 1
ATOM 764 O O . VAL A 1 95 ? 4.741 -4.542 7.348 1.00 87.38 95 VAL A O 1
ATOM 767 N N . LEU A 1 96 ? 5.145 -3.777 5.282 1.00 87.19 96 LEU A N 1
ATOM 768 C CA . LEU A 1 96 ? 4.048 -2.813 5.266 1.00 87.19 96 LEU A CA 1
ATOM 769 C C . LEU A 1 96 ? 2.671 -3.489 5.415 1.00 87.19 96 LEU A C 1
ATOM 771 O O . LEU A 1 96 ? 1.828 -2.994 6.167 1.00 87.19 96 LEU A O 1
ATOM 775 N N . LEU A 1 97 ? 2.462 -4.656 4.794 1.00 87.38 97 LEU A N 1
ATOM 776 C CA . LEU A 1 97 ? 1.253 -5.471 4.981 1.00 87.38 97 LEU A CA 1
ATOM 777 C C . LEU A 1 97 ? 1.129 -6.023 6.412 1.00 87.38 97 LEU A C 1
ATOM 779 O O . LEU A 1 97 ? 0.039 -6.003 6.990 1.00 87.38 97 LEU A O 1
ATOM 783 N N . ILE A 1 98 ? 2.234 -6.482 7.007 1.00 87.44 98 ILE A N 1
ATOM 784 C CA . ILE A 1 98 ? 2.256 -6.990 8.390 1.00 87.44 98 ILE A CA 1
ATOM 785 C C . ILE A 1 98 ? 1.926 -5.866 9.378 1.00 87.44 98 ILE A C 1
ATOM 787 O O . ILE A 1 98 ? 1.048 -6.018 10.228 1.00 87.44 98 ILE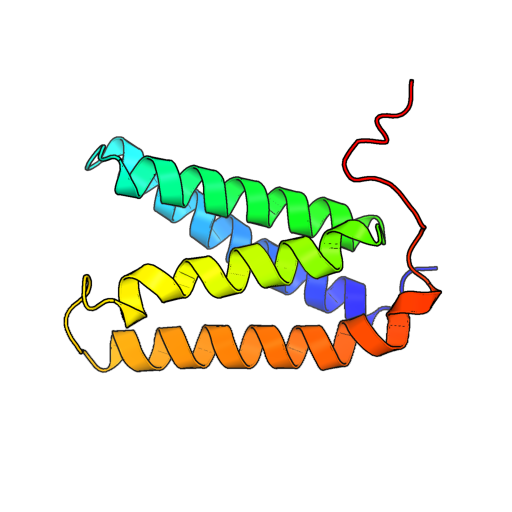 A O 1
ATOM 791 N N . VAL A 1 99 ? 2.580 -4.711 9.239 1.00 87.25 99 VAL A N 1
ATOM 792 C CA . VAL A 1 99 ? 2.349 -3.535 10.091 1.00 87.25 99 VAL A CA 1
ATOM 793 C C . VAL A 1 99 ? 0.897 -3.068 9.984 1.00 87.25 99 VAL A C 1
ATOM 795 O O . VAL A 1 99 ? 0.251 -2.817 11.004 1.00 87.25 99 VAL A O 1
ATOM 798 N N . PHE A 1 100 ? 0.348 -3.019 8.767 1.00 86.75 100 PHE A N 1
ATOM 799 C CA . PHE A 1 100 ? -1.062 -2.705 8.555 1.00 86.75 100 PHE A CA 1
ATOM 800 C C . PHE A 1 100 ? -1.983 -3.703 9.260 1.00 86.75 100 PHE A C 1
ATOM 802 O O . PHE A 1 100 ? -2.909 -3.293 9.958 1.00 86.75 100 PHE A O 1
ATOM 809 N N . SER A 1 101 ? -1.704 -5.003 9.142 1.00 86.00 101 SER A N 1
ATOM 810 C CA . SER A 1 101 ? -2.473 -6.064 9.798 1.00 86.00 101 SER A CA 1
ATOM 811 C C . SER A 1 101 ? -2.518 -5.864 11.313 1.00 86.00 101 SER A C 1
ATOM 813 O O . SER A 1 101 ? -3.599 -5.818 11.897 1.00 86.00 101 SER A O 1
ATOM 815 N N . ILE A 1 102 ? -1.358 -5.669 11.942 1.00 88.06 102 ILE A N 1
ATOM 8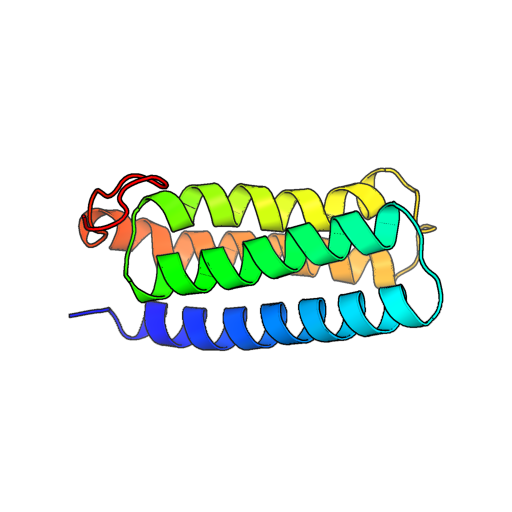16 C CA . ILE A 1 102 ? -1.230 -5.522 13.399 1.00 88.06 102 ILE A CA 1
ATOM 817 C C . ILE A 1 102 ? -1.948 -4.266 13.903 1.00 88.06 102 ILE A C 1
ATOM 819 O O . ILE A 1 102 ? -2.570 -4.293 14.961 1.00 88.06 102 ILE A O 1
ATOM 823 N N . ILE A 1 103 ? -1.891 -3.160 13.160 1.00 85.00 103 ILE A N 1
ATOM 824 C CA . ILE A 1 103 ? -2.461 -1.883 13.609 1.00 85.00 103 ILE A CA 1
ATOM 825 C C . ILE A 1 103 ? -3.963 -1.798 13.310 1.00 85.00 103 ILE A C 1
ATOM 827 O O . ILE A 1 103 ? -4.734 -1.303 14.137 1.00 85.00 103 ILE A O 1
ATOM 831 N N . VAL A 1 104 ? -4.400 -2.277 12.144 1.00 82.94 104 VAL A N 1
ATOM 832 C CA . VAL A 1 104 ? -5.762 -2.057 11.637 1.00 82.94 104 VAL A CA 1
ATOM 833 C C . VAL A 1 104 ? -6.721 -3.189 12.013 1.00 82.94 104 VAL A C 1
ATOM 835 O O . VAL A 1 104 ? -7.861 -2.897 12.383 1.00 82.94 104 VAL A O 1
ATOM 838 N N . LEU A 1 105 ? -6.293 -4.461 11.998 1.00 82.50 105 LEU A N 1
ATOM 839 C CA . LEU A 1 105 ? -7.185 -5.592 12.310 1.00 82.50 105 LEU A CA 1
ATOM 840 C C . LEU A 1 105 ? -7.790 -5.532 13.723 1.00 82.50 105 LEU A C 1
ATOM 842 O O . LEU A 1 105 ? -9.004 -5.733 13.825 1.00 82.50 105 LEU A O 1
ATOM 846 N N . PRO A 1 106 ? -7.045 -5.182 14.795 1.00 83.94 106 PRO A N 1
ATOM 847 C CA . PRO A 1 106 ? -7.626 -5.074 16.139 1.00 83.94 106 PRO A CA 1
ATOM 848 C C . PRO A 1 106 ? -8.718 -4.005 16.242 1.00 83.94 106 PRO A C 1
ATOM 850 O O . PRO A 1 106 ? -9.565 -4.036 17.131 1.00 83.94 106 PRO A O 1
ATOM 853 N N . HIS A 1 107 ? -8.721 -3.049 15.314 1.00 81.06 107 HIS A N 1
ATOM 854 C CA . HIS A 1 107 ? -9.649 -1.930 15.288 1.00 81.06 107 HIS A CA 1
ATOM 855 C C . HIS A 1 107 ? -10.800 -2.130 14.301 1.00 81.06 107 HIS A C 1
ATOM 857 O O . HIS A 1 107 ? -11.643 -1.241 14.20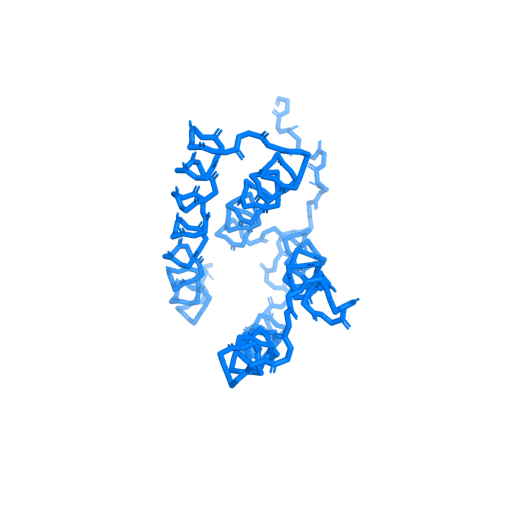5 1.00 81.06 107 HIS A O 1
ATOM 863 N N . LYS A 1 108 ? -10.889 -3.279 13.612 1.00 75.44 108 LYS A N 1
ATOM 864 C CA . LYS A 1 108 ? -11.906 -3.565 12.581 1.00 75.44 108 LYS A CA 1
ATOM 865 C C . LYS A 1 108 ? -13.341 -3.305 13.057 1.00 75.44 108 LYS A C 1
ATOM 867 O O . LYS A 1 108 ? -14.153 -2.816 12.281 1.00 75.44 108 LYS A O 1
ATOM 872 N N . GLY A 1 109 ? -13.645 -3.560 14.333 1.00 74.50 109 GLY A N 1
ATOM 873 C CA . GLY A 1 109 ? -14.964 -3.289 14.925 1.00 74.50 109 GLY A CA 1
ATOM 874 C C . GLY A 1 109 ? -15.329 -1.802 15.058 1.00 74.50 109 GLY A C 1
ATOM 875 O O . GLY A 1 109 ? -16.498 -1.480 15.228 1.00 74.50 109 GLY A O 1
ATOM 876 N N . LYS A 1 110 ? -14.353 -0.888 14.958 1.00 79.56 110 LYS A N 1
ATOM 877 C CA . LYS A 1 110 ? -14.560 0.572 14.977 1.00 79.56 110 LYS A CA 1
ATOM 878 C C . LYS A 1 110 ? -14.782 1.161 13.579 1.00 79.56 110 LYS A C 1
ATOM 880 O O . LYS A 1 110 ? -15.051 2.356 13.470 1.00 79.56 110 LYS A O 1
ATOM 885 N N . PHE A 1 111 ? -14.634 0.354 12.524 1.00 79.81 111 PHE A N 1
ATOM 886 C CA . PHE A 1 111 ? -14.850 0.799 11.153 1.00 79.81 111 PHE A CA 1
ATOM 887 C C . PHE A 1 111 ? -16.342 0.826 10.826 1.00 79.81 111 PHE A C 1
ATOM 889 O O . PHE A 1 111 ? -17.097 -0.086 11.161 1.00 79.81 111 PHE A O 1
ATOM 896 N N . ILE A 1 112 ? -16.757 1.867 10.114 1.00 81.12 112 ILE A N 1
ATOM 897 C CA . ILE A 1 112 ? -18.129 2.037 9.656 1.00 81.12 112 ILE A CA 1
ATOM 898 C C . ILE A 1 112 ? -18.368 1.048 8.509 1.00 81.12 112 ILE A C 1
ATOM 900 O O . ILE A 1 112 ? -17.617 1.019 7.519 1.00 81.12 112 ILE A O 1
ATOM 904 N N . LYS A 1 113 ? -19.417 0.223 8.636 1.00 74.94 113 LYS A N 1
ATOM 905 C CA . LYS A 1 113 ? -19.945 -0.571 7.519 1.00 74.94 113 LYS A CA 1
ATOM 906 C C . LYS A 1 113 ? -20.424 0.409 6.454 1.00 74.94 113 LYS A C 1
ATOM 908 O O . LYS A 1 113 ? -21.382 1.136 6.673 1.00 74.94 113 LYS A O 1
ATOM 913 N N . SER A 1 114 ? -19.692 0.478 5.355 1.00 67.25 114 SER A N 1
ATOM 914 C CA . SER A 1 114 ? -20.020 1.315 4.206 1.00 67.25 114 SER A CA 1
ATOM 915 C C . SER A 1 114 ? -19.605 0.562 2.956 1.00 67.25 114 SER A C 1
ATOM 917 O O . SER A 1 114 ? -18.573 -0.118 2.953 1.00 67.25 114 SER A O 1
ATOM 919 N N . SER A 1 115 ? -20.426 0.652 1.921 1.00 67.81 115 SER A N 1
ATOM 920 C CA . SER A 1 115 ? -20.102 0.133 0.603 1.00 67.81 115 SER A CA 1
ATOM 921 C C . SER A 1 115 ? -19.085 1.046 -0.080 1.00 67.81 115 SER A C 1
ATOM 923 O O . SER A 1 115 ? -19.019 2.250 0.178 1.00 67.81 115 SER A O 1
ATOM 925 N N . LEU A 1 116 ? -18.302 0.468 -0.990 1.00 60.69 116 LEU A N 1
ATOM 926 C CA . LEU A 1 116 ? -17.451 1.212 -1.926 1.00 60.69 116 LEU A CA 1
ATOM 927 C C . LEU A 1 116 ? -18.296 2.187 -2.777 1.00 60.69 116 LEU A C 1
ATOM 929 O O . LEU A 1 116 ? -17.805 3.222 -3.213 1.00 60.69 116 LEU A O 1
ATOM 933 N N . TRP A 1 117 ? -19.587 1.870 -2.925 1.00 60.16 117 TRP A N 1
ATOM 934 C CA . TRP A 1 117 ? -20.583 2.590 -3.714 1.00 60.16 117 TRP A CA 1
ATOM 935 C C . TRP A 1 117 ? -21.508 3.501 -2.899 1.00 60.16 117 TRP A C 1
ATOM 937 O O . TRP A 1 117 ? -22.395 4.113 -3.486 1.00 60.16 117 TRP A O 1
ATOM 947 N N . ASP A 1 118 ? -21.314 3.630 -1.579 1.00 60.53 118 ASP A N 1
ATOM 948 C CA . ASP A 1 118 ? -22.083 4.584 -0.766 1.00 60.53 118 ASP A CA 1
ATOM 949 C C . ASP A 1 118 ? -21.574 6.011 -1.026 1.00 60.53 118 ASP A C 1
ATOM 951 O O . ASP A 1 118 ? -20.849 6.614 -0.221 1.00 60.53 118 ASP A O 1
ATOM 955 N N . TYR A 1 119 ? -21.935 6.547 -2.190 1.00 53.91 119 TYR A N 1
ATOM 956 C CA . TYR A 1 119 ? -22.009 7.982 -2.400 1.00 53.91 119 TYR A CA 1
ATOM 957 C C . TYR A 1 119 ? -23.225 8.469 -1.618 1.00 53.91 119 TYR A C 1
ATOM 959 O O . TYR A 1 119 ? -24.338 8.004 -1.846 1.00 53.91 119 TYR A O 1
ATOM 967 N N . LYS A 1 120 ? -23.008 9.375 -0.657 1.00 48.50 120 LYS A N 1
ATOM 968 C CA . LYS A 1 120 ? -24.110 10.149 -0.077 1.00 48.50 120 LYS A CA 1
ATOM 969 C C . LYS A 1 120 ? -24.853 10.805 -1.246 1.00 48.50 120 LYS A C 1
ATOM 971 O O . LYS A 1 120 ? -24.263 11.664 -1.898 1.00 48.50 120 LYS A O 1
ATOM 976 N N . SER A 1 121 ? -26.078 10.352 -1.513 1.00 40.62 121 SER A N 1
ATOM 977 C CA . SER A 1 121 ? -27.076 11.119 -2.260 1.00 40.62 121 SER A CA 1
ATOM 978 C C . SER A 1 121 ? -27.418 12.386 -1.494 1.00 40.62 121 SER A C 1
ATOM 980 O O . SER A 1 121 ? -27.572 12.255 -0.253 1.00 40.62 121 SER A O 1
#

Radius of gyration: 15.43 Å; Cα contacts (8 Å, |Δi|>4): 89; chains: 1; bounding box: 47×24×40 Å

Foldseek 3Di:
DDDPLLVVLLVVLQVVLVVQLVVLVVCCVVPNDPVSVVSNVLSVLSVVLSVCSVLLALVSLVSVVVSLVVVLVCLVVCVDPDDPVSVVSVVVSVVSNVSCCVRPVVCSVVGDHDDPPPDPD

Sequence (121 aa):
MRPLSITTLCIILFGIGISLFIRSISQLFLFPSVYTFVMLAISLSGLYCYYGLWNMKTWSIPLFYAIWTIIPLPILMGFEGHSVTTIIRVTYFGVLLIVFSIIVLPHKGKFIKSSLWDYKS

Solvent-accessible surface area (backbone atoms only — not comparable to full-atom values): 6758 Å² total; per-residue (Å²): 134,84,56,66,72,57,53,54,50,45,55,55,51,46,55,53,29,48,53,47,33,54,52,23,51,53,40,36,77,74,56,73,43,74,66,29,52,51,47,35,54,48,22,51,50,45,48,50,25,47,54,26,52,74,68,32,30,49,52,19,59,63,48,41,56,53,49,61,56,53,68,48,41,56,52,74,71,57,78,48,71,98,42,75,68,53,52,54,51,48,51,50,45,53,50,52,53,51,53,47,46,68,64,47,57,85,46,53,87,76,32,44,91,51,58,95,79,68,68,86,126

pLDDT: mean 78.85, std 9.09, range [40.62, 88.06]

Mean predicted aligned error: 7.37 Å

Secondary structure (DSSP, 8-state):
---HHHHHHHHHHHHHHHHHHHHHHHHHHHS--HHHHHHHHHHHHHHHHHHHHHTTBTTHHHHHHHHHHHTTHHHHTTSS---HHHHHHHHHHHHHHHHHHHHHGGGGGGSB---TT----